Protein AF-A0A251WXR3-F1 (afdb_monomer)

Radius of gyration: 29.78 Å; Cα contacts (8 Å, |Δi|>4): 62; chains: 1; bounding box: 66×24×89 Å

Solvent-accessible surface area (backbone atoms only — not comparable to full-atom values): 6907 Å² total; per-residue (Å²): 119,70,72,62,52,56,59,48,51,59,50,50,57,49,50,50,54,53,49,49,66,49,37,72,79,37,66,42,78,44,75,44,98,86,72,50,76,45,79,41,56,45,82,75,73,83,75,77,62,60,68,59,55,52,52,52,52,52,52,52,52,52,49,54,47,52,48,39,70,74,55,30,71,70,56,38,52,54,52,40,53,58,25,51,74,50,53,78,68,37,28,54,47,20,66,70,64,52,89,45,75,66,56,54,55,52,46,54,55,49,53,52,51,52,56,63,74,76,106

Sequence (119 aa):
MGQNESTFEARVDRIERSYEMRTANGVRHEILSDGLIVARPRRRAPRFPWKGLAISGIALIGFKVLMLMNLGPNVYAQRVEMLADGTVFEQAGAWFMQVDVVTKWTAENLTALIKTALR

Foldseek 3Di:
DPVVVVVVVVVVVVVVVVVCVQPVVHWDWDQDPVRDTDTDRDDDDPDDPPVVVVVVVVVLLVVLLVCCVVLPDPSLVVCLVVLCVDDPVSVVVSVVSPCDPVSVVVNVVVVVVVVVVVD

Organism: NCBI:txid1930667

Secondary structure (DSSP, 8-state):
-HHHHHHHHHHHHHHHHHHHHHHTT-EEEEE-TTS-EEEEE--------HHHHHHHHHHHHHHHHHHHHHHHHHHHHHHHHHHHTS-HHHHHHHHHHS--HHHHHHHHHHHHHHHHHT-

Structure (mmCIF, N/CA/C/O backbone):
data_AF-A0A251WXR3-F1
#
_entry.id   AF-A0A251WXR3-F1
#
loop_
_atom_site.group_PDB
_atom_site.id
_atom_site.type_symbol
_atom_site.label_atom_id
_atom_site.label_alt_id
_atom_site.label_comp_id
_atom_site.label_asym_id
_atom_site.label_entity_id
_atom_site.label_seq_id
_atom_site.pdbx_PDB_ins_code
_atom_site.Cartn_x
_atom_site.Cartn_y
_atom_site.Cartn_z
_atom_site.occupancy
_atom_site.B_iso_or_equiv
_atom_site.auth_seq_id
_atom_site.auth_comp_id
_atom_site.auth_asym_id
_atom_site.auth_atom_id
_atom_site.pdbx_PDB_model_num
ATOM 1 N N . MET A 1 1 ? 32.086 -1.473 -52.795 1.00 55.91 1 MET A N 1
ATOM 2 C CA . MET A 1 1 ? 32.610 -1.758 -51.441 1.00 55.91 1 MET A CA 1
ATOM 3 C C . MET A 1 1 ? 31.872 -1.004 -50.328 1.00 55.91 1 MET A C 1
ATOM 5 O O . MET A 1 1 ? 31.580 -1.639 -49.329 1.00 55.91 1 MET A O 1
ATOM 9 N N . GLY A 1 2 ? 31.434 0.252 -50.510 1.00 64.06 2 GLY A N 1
ATOM 10 C CA . GLY A 1 2 ? 30.858 1.066 -49.416 1.00 64.06 2 GLY A CA 1
ATOM 11 C C . GLY A 1 2 ? 29.477 0.702 -48.826 1.00 64.06 2 GLY A C 1
ATOM 12 O O . GLY A 1 2 ? 29.134 1.212 -47.766 1.00 64.06 2 GLY A O 1
ATOM 13 N N . GLN A 1 3 ? 28.663 -0.173 -49.438 1.00 65.62 3 GLN A N 1
ATOM 14 C CA . GLN A 1 3 ? 27.379 -0.584 -48.821 1.00 65.62 3 GLN A CA 1
ATOM 15 C C . GLN A 1 3 ? 27.570 -1.555 -47.645 1.00 65.62 3 GLN A C 1
ATOM 17 O O . GLN A 1 3 ? 26.799 -1.536 -46.691 1.00 65.62 3 GLN A O 1
ATOM 22 N N . ASN A 1 4 ? 28.609 -2.391 -47.687 1.00 75.50 4 ASN A N 1
ATOM 23 C CA . ASN A 1 4 ? 28.873 -3.346 -46.611 1.00 75.50 4 ASN A CA 1
ATOM 24 C C . ASN A 1 4 ? 29.470 -2.642 -45.383 1.00 75.50 4 ASN A C 1
ATOM 26 O O . ASN A 1 4 ? 29.124 -2.986 -44.256 1.00 75.50 4 ASN A O 1
ATOM 30 N N . GLU A 1 5 ? 30.302 -1.623 -45.602 1.00 76.38 5 GLU A N 1
ATOM 31 C CA . GLU A 1 5 ? 30.929 -0.815 -44.547 1.00 76.38 5 GLU A CA 1
ATOM 32 C C . GLU A 1 5 ? 29.880 -0.064 -43.714 1.00 76.38 5 GLU A C 1
ATOM 34 O O . GLU A 1 5 ? 29.843 -0.220 -42.496 1.00 76.38 5 GLU A O 1
ATOM 39 N N . SER A 1 6 ? 28.928 0.621 -44.356 1.00 76.69 6 SER A N 1
ATOM 40 C CA . SER A 1 6 ? 27.874 1.360 -43.642 1.00 76.69 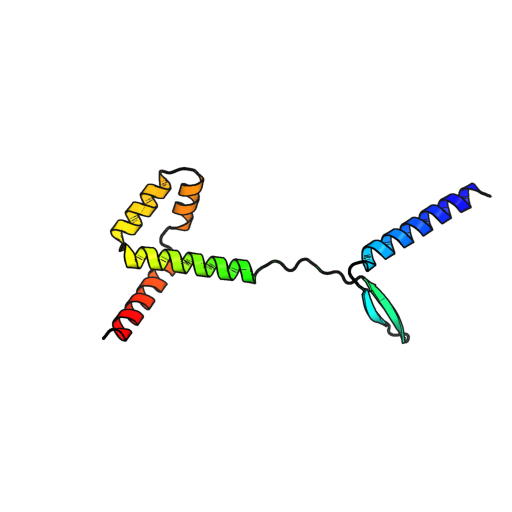6 SER A CA 1
ATOM 41 C C . SER A 1 6 ? 26.931 0.455 -42.837 1.00 76.69 6 SER A C 1
ATOM 43 O O . SER A 1 6 ? 26.498 0.806 -41.738 1.00 76.69 6 SER A O 1
ATOM 45 N N . THR A 1 7 ? 26.632 -0.751 -43.335 1.00 84.19 7 THR A N 1
ATOM 46 C CA . THR A 1 7 ? 25.837 -1.732 -42.573 1.00 84.19 7 THR A CA 1
ATOM 47 C C . THR A 1 7 ? 26.595 -2.316 -41.383 1.00 84.19 7 THR A C 1
ATOM 49 O O . THR A 1 7 ? 25.974 -2.685 -40.382 1.00 84.19 7 THR A O 1
ATOM 52 N N . PHE A 1 8 ? 27.923 -2.407 -41.470 1.00 91.25 8 PHE A N 1
ATOM 53 C CA . PHE A 1 8 ? 28.769 -2.852 -40.371 1.00 91.25 8 PHE A CA 1
ATOM 54 C C . PHE A 1 8 ? 28.859 -1.778 -39.282 1.00 91.25 8 PHE A C 1
ATOM 56 O O . PHE A 1 8 ? 28.573 -2.082 -38.124 1.00 91.25 8 PHE A O 1
ATOM 63 N N . GLU A 1 9 ? 29.132 -0.527 -39.652 1.00 92.81 9 GLU A N 1
ATOM 64 C CA . GLU A 1 9 ? 29.178 0.612 -38.722 1.00 92.81 9 GLU A CA 1
ATOM 65 C C . GLU A 1 9 ? 27.856 0.772 -37.961 1.00 92.81 9 GLU A C 1
ATOM 67 O O . GLU A 1 9 ? 27.835 0.788 -36.732 1.00 92.81 9 GLU A O 1
ATOM 72 N N . ALA A 1 10 ? 26.718 0.713 -38.661 1.00 91.94 10 ALA A N 1
ATOM 73 C CA . ALA A 1 10 ? 25.402 0.794 -38.025 1.00 91.94 10 ALA A CA 1
ATOM 74 C C . ALA A 1 10 ? 25.136 -0.330 -36.999 1.00 91.94 10 ALA A C 1
ATOM 76 O O . ALA A 1 10 ? 24.322 -0.172 -36.079 1.00 91.94 10 ALA A O 1
ATOM 77 N N . ARG A 1 11 ? 25.780 -1.495 -3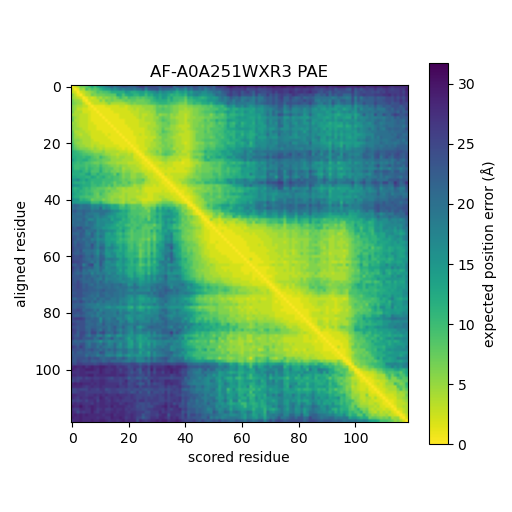7.154 1.00 92.38 11 ARG A N 1
ATOM 78 C CA . ARG A 1 11 ? 25.697 -2.599 -36.185 1.00 92.38 11 ARG A CA 1
ATOM 79 C C . ARG A 1 11 ? 26.608 -2.360 -34.989 1.00 92.38 11 ARG A C 1
ATOM 81 O O . ARG A 1 11 ? 26.174 -2.652 -33.876 1.00 92.38 11 ARG A O 1
ATOM 88 N N . VAL A 1 12 ? 27.815 -1.841 -35.207 1.00 94.69 12 VAL A N 1
ATOM 89 C CA . VAL A 1 12 ? 28.754 -1.480 -34.134 1.00 94.69 12 VAL A CA 1
ATOM 90 C C . VAL A 1 12 ? 28.122 -0.427 -33.227 1.00 94.69 12 VAL A C 1
ATOM 92 O O . VAL A 1 12 ? 27.938 -0.697 -32.041 1.00 94.69 12 VAL A O 1
ATOM 95 N N . ASP A 1 13 ? 27.607 0.665 -33.795 1.00 94.62 13 ASP A N 1
ATOM 96 C CA . ASP A 1 13 ? 26.927 1.733 -33.049 1.00 94.62 13 ASP A CA 1
ATOM 97 C C . ASP A 1 13 ? 25.754 1.224 -32.205 1.00 94.62 13 ASP A C 1
ATOM 99 O O . ASP A 1 13 ? 25.450 1.733 -31.123 1.00 94.62 13 ASP A O 1
ATOM 103 N N . ARG A 1 14 ? 25.024 0.230 -32.722 1.00 93.69 14 ARG A N 1
ATOM 104 C CA . ARG A 1 14 ? 23.895 -0.381 -32.014 1.00 93.69 14 ARG A CA 1
ATOM 105 C C . ARG A 1 14 ? 24.369 -1.208 -30.825 1.00 93.69 14 ARG A C 1
ATOM 107 O O . ARG A 1 14 ? 23.707 -1.205 -29.783 1.00 93.69 14 ARG A O 1
ATOM 114 N N . ILE A 1 15 ? 25.465 -1.946 -30.990 1.00 92.69 15 ILE A N 1
ATOM 115 C CA . ILE A 1 15 ? 26.062 -2.758 -29.929 1.00 92.69 15 ILE A CA 1
ATOM 116 C C . ILE A 1 15 ? 26.602 -1.844 -28.830 1.00 92.69 15 ILE A C 1
ATOM 118 O O . ILE A 1 15 ? 26.284 -2.082 -27.665 1.00 92.69 15 ILE A O 1
ATOM 122 N N . GLU A 1 16 ? 27.317 -0.779 -29.191 1.00 92.69 16 GLU A N 1
ATOM 123 C CA . GLU A 1 16 ? 27.852 0.204 -28.243 1.00 92.69 16 GLU A CA 1
ATOM 124 C C . GLU A 1 16 ? 26.737 0.886 -27.453 1.00 92.69 16 GLU A C 1
ATOM 126 O O . GLU A 1 16 ? 26.707 0.776 -26.227 1.00 92.69 16 GLU A O 1
ATOM 131 N N . ARG A 1 17 ? 25.724 1.443 -28.132 1.00 91.50 17 ARG A N 1
ATOM 132 C CA . ARG A 1 17 ? 24.557 2.037 -27.457 1.00 91.50 17 ARG A CA 1
ATOM 133 C C . ARG A 1 17 ? 23.860 1.054 -26.520 1.00 91.50 17 ARG A C 1
ATOM 135 O O . ARG A 1 17 ? 23.483 1.402 -25.403 1.00 91.50 17 ARG A O 1
ATOM 142 N N . SER A 1 18 ? 23.696 -0.200 -26.944 1.00 87.81 18 SER A N 1
ATOM 143 C CA . SER A 1 18 ? 23.086 -1.237 -26.103 1.00 87.81 18 SER A CA 1
ATOM 144 C C . SER A 1 18 ? 23.941 -1.567 -24.877 1.00 87.81 18 SER A C 1
ATOM 146 O O . SER A 1 18 ? 23.397 -1.858 -23.809 1.00 87.81 18 SER A O 1
ATOM 148 N N . TYR A 1 19 ? 25.266 -1.566 -25.022 1.00 87.06 19 TYR A N 1
ATOM 149 C CA . TYR A 1 19 ? 26.209 -1.816 -23.938 1.00 87.06 19 TYR A CA 1
ATOM 150 C C . TYR A 1 19 ? 26.211 -0.670 -22.922 1.00 87.06 19 TYR A C 1
ATOM 152 O O . TYR A 1 19 ? 26.088 -0.930 -21.721 1.00 87.06 19 TYR A O 1
ATOM 160 N N . GLU A 1 20 ? 26.255 0.577 -23.391 1.00 87.81 20 GLU A N 1
ATOM 161 C CA . GLU A 1 20 ? 26.174 1.779 -22.556 1.00 87.81 20 GLU A CA 1
ATOM 162 C C . GLU A 1 20 ? 24.876 1.811 -21.747 1.00 87.81 20 GLU A C 1
ATOM 164 O O . GLU A 1 20 ? 24.914 1.904 -20.521 1.00 87.81 20 GLU A O 1
ATOM 169 N N . MET A 1 21 ? 23.723 1.612 -22.397 1.00 85.62 21 MET A N 1
ATOM 170 C CA . MET A 1 21 ? 22.418 1.593 -21.721 1.00 85.62 21 MET A CA 1
ATOM 171 C C . MET A 1 21 ? 22.334 0.521 -20.627 1.00 85.62 21 MET A C 1
ATOM 173 O O . MET A 1 21 ? 21.750 0.743 -19.566 1.00 85.62 21 MET A O 1
ATOM 177 N N . ARG A 1 22 ? 22.916 -0.661 -20.864 1.00 81.88 22 ARG A N 1
ATOM 178 C CA . ARG A 1 22 ? 22.913 -1.764 -19.888 1.00 81.88 22 ARG A CA 1
ATOM 179 C C . ARG A 1 22 ? 23.868 -1.511 -18.721 1.00 81.88 22 ARG A C 1
ATOM 181 O O . ARG A 1 22 ? 23.614 -2.004 -17.624 1.00 81.88 22 ARG A O 1
ATOM 188 N N . THR A 1 23 ? 24.940 -0.762 -18.958 1.00 84.88 23 THR A N 1
ATOM 189 C CA . THR A 1 23 ? 26.009 -0.481 -17.990 1.00 84.88 23 THR A CA 1
ATOM 190 C C . THR A 1 23 ? 25.779 0.818 -17.211 1.00 84.88 23 THR A C 1
ATOM 192 O O . THR A 1 23 ? 26.343 0.984 -16.132 1.00 84.88 23 THR A O 1
ATOM 195 N N . ALA A 1 24 ? 24.887 1.697 -17.682 1.00 84.06 24 ALA A N 1
ATOM 196 C CA . ALA A 1 24 ? 24.571 2.990 -17.069 1.00 84.06 24 ALA A CA 1
ATOM 197 C C . ALA A 1 24 ? 24.202 2.908 -15.574 1.00 84.06 24 ALA A C 1
ATOM 199 O O . ALA A 1 24 ? 24.544 3.790 -14.794 1.00 84.06 24 ALA A O 1
ATOM 200 N N . ASN A 1 25 ? 23.556 1.818 -15.146 1.00 81.06 25 ASN A N 1
ATOM 201 C CA . ASN A 1 25 ? 23.147 1.596 -13.751 1.00 81.06 25 ASN A CA 1
ATOM 202 C C . ASN A 1 25 ? 24.192 0.835 -12.906 1.00 81.06 25 ASN A C 1
ATOM 204 O O . ASN A 1 25 ? 23.885 0.325 -11.819 1.00 81.06 25 ASN A O 1
ATOM 208 N N . GLY A 1 26 ? 25.425 0.758 -13.406 1.00 84.44 26 GLY A N 1
ATOM 209 C CA . GLY A 1 26 ? 26.569 0.120 -12.772 1.00 84.44 26 GLY A CA 1
ATOM 210 C C . GLY A 1 26 ? 26.881 -1.273 -13.319 1.00 84.44 26 GLY A C 1
ATOM 211 O O . GLY A 1 26 ? 26.032 -1.983 -13.863 1.00 84.44 26 GLY A O 1
ATOM 212 N N . VAL A 1 27 ? 28.127 -1.689 -13.109 1.00 88.38 27 VAL A N 1
ATOM 213 C CA . VAL A 1 27 ? 28.674 -2.995 -13.497 1.00 88.38 27 VAL A CA 1
ATOM 214 C C . VAL A 1 27 ? 29.130 -3.776 -12.272 1.00 88.38 27 VAL A C 1
A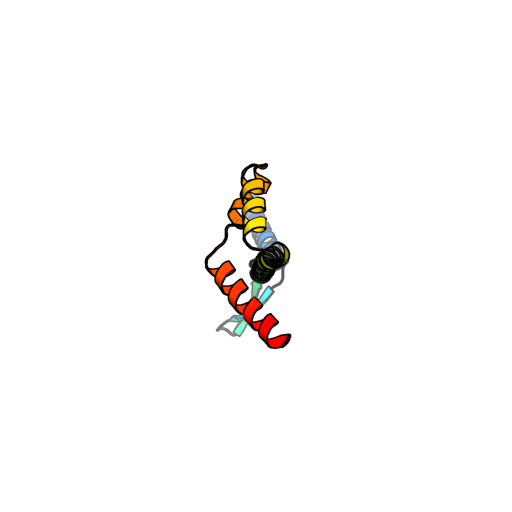TOM 216 O O . VAL A 1 27 ? 29.497 -3.211 -11.242 1.00 88.38 27 VAL A O 1
ATOM 219 N N . ARG A 1 28 ? 29.065 -5.101 -12.368 1.00 87.62 28 ARG A N 1
ATOM 220 C CA . ARG A 1 28 ? 29.710 -6.028 -11.441 1.00 87.62 28 ARG A CA 1
ATOM 221 C C . ARG A 1 28 ? 30.871 -6.687 -12.179 1.00 87.62 28 ARG A C 1
ATOM 223 O O . ARG A 1 28 ? 30.689 -7.158 -13.297 1.00 87.62 28 ARG A O 1
ATOM 230 N N . HIS A 1 29 ? 32.031 -6.721 -11.536 1.00 89.62 29 HIS A N 1
ATOM 231 C CA . HIS A 1 29 ? 33.181 -7.469 -12.025 1.00 89.62 29 HIS A CA 1
ATOM 232 C C . HIS A 1 29 ? 33.095 -8.909 -11.534 1.00 89.62 29 HIS A C 1
ATOM 234 O O . HIS A 1 29 ? 32.880 -9.152 -10.345 1.00 89.62 29 HIS A O 1
ATOM 240 N N . GLU A 1 30 ? 33.237 -9.844 -12.460 1.00 88.62 30 GLU A N 1
ATOM 241 C CA . GLU A 1 30 ? 33.332 -11.272 -12.180 1.00 88.62 30 GLU A CA 1
ATOM 242 C C . GLU A 1 30 ? 34.649 -11.775 -12.770 1.00 88.62 30 GLU A C 1
ATOM 244 O O . GLU A 1 30 ? 35.025 -11.379 -13.876 1.00 88.62 30 GLU A O 1
ATOM 249 N N . ILE A 1 31 ? 35.365 -12.596 -12.002 1.00 90.25 31 ILE A N 1
ATOM 250 C CA . ILE A 1 31 ? 36.580 -13.265 -12.465 1.00 90.25 31 ILE A CA 1
ATOM 251 C C . ILE A 1 31 ? 36.129 -14.557 -13.131 1.00 90.25 31 ILE A C 1
ATOM 253 O O . ILE A 1 31 ? 35.462 -15.384 -12.504 1.00 90.25 31 ILE A O 1
ATOM 257 N N . LEU A 1 32 ? 36.443 -14.695 -14.410 1.00 88.25 32 LEU A N 1
ATOM 258 C CA . LEU A 1 32 ? 36.123 -15.879 -15.185 1.00 88.25 32 LEU A CA 1
ATOM 259 C C . LEU A 1 32 ? 37.176 -16.973 -14.918 1.00 88.25 32 LEU A C 1
ATOM 261 O O . LEU A 1 32 ? 38.242 -16.710 -14.363 1.00 88.25 32 LEU A O 1
ATOM 265 N N . SER A 1 33 ? 36.875 -18.225 -15.266 1.00 88.56 33 SER A N 1
ATOM 266 C CA . SER A 1 33 ? 37.746 -19.378 -14.971 1.00 88.56 33 SER A CA 1
ATOM 267 C C . SER A 1 33 ? 39.128 -19.312 -15.635 1.00 88.56 33 SER A C 1
ATOM 269 O O . SER A 1 33 ? 40.033 -20.028 -15.225 1.00 88.56 33 SER A O 1
ATOM 271 N N . ASP A 1 34 ? 39.282 -18.468 -16.655 1.00 91.06 34 ASP A N 1
ATOM 272 C CA . ASP A 1 34 ? 40.531 -18.180 -17.368 1.00 91.06 34 ASP A CA 1
ATOM 273 C C . ASP A 1 34 ? 41.351 -17.034 -16.735 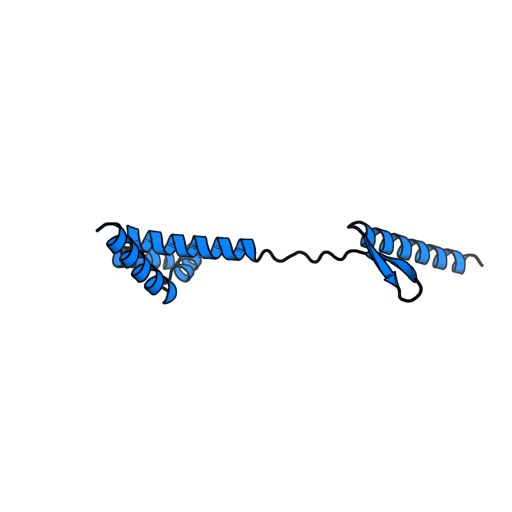1.00 91.06 34 ASP A C 1
ATOM 275 O O . ASP A 1 34 ? 42.427 -16.701 -17.225 1.00 91.06 34 ASP A O 1
ATOM 279 N N . GLY A 1 35 ? 40.866 -16.433 -15.643 1.00 90.62 35 GLY A N 1
ATOM 280 C CA . GLY A 1 35 ? 41.512 -15.312 -14.960 1.00 90.62 35 GLY A CA 1
ATOM 281 C C . GLY A 1 35 ? 41.165 -13.933 -15.529 1.00 90.62 35 GLY 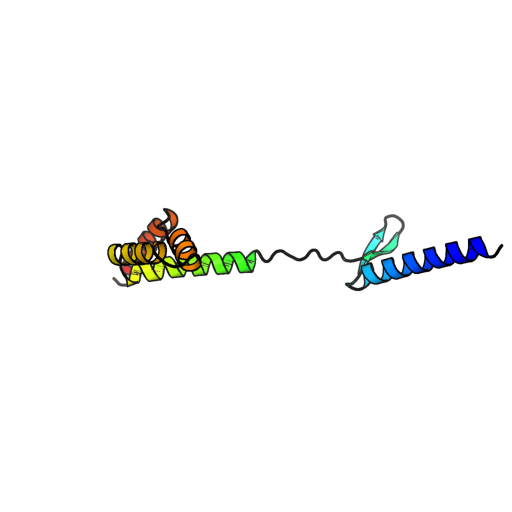A C 1
ATOM 282 O O . GLY A 1 35 ? 41.671 -12.930 -15.023 1.00 90.62 35 GLY A O 1
ATOM 283 N N . LEU A 1 36 ? 40.288 -13.842 -16.534 1.00 92.94 36 LEU A N 1
ATOM 284 C CA . LEU A 1 36 ? 39.851 -12.560 -17.083 1.00 92.94 36 LEU A CA 1
ATOM 285 C C . LEU A 1 36 ? 38.784 -11.903 -16.198 1.00 92.94 36 LEU A C 1
ATOM 287 O O . LEU A 1 36 ? 37.835 -12.539 -15.737 1.00 92.94 36 LEU A O 1
ATOM 291 N N . ILE A 1 37 ? 38.915 -10.591 -15.997 1.00 87.75 37 ILE A N 1
ATOM 292 C CA . ILE A 1 37 ? 37.921 -9.777 -15.291 1.00 87.75 37 ILE A CA 1
ATOM 293 C C . ILE A 1 37 ? 36.908 -9.260 -16.313 1.00 87.75 37 ILE A C 1
ATOM 295 O O . ILE A 1 37 ? 37.239 -8.428 -17.156 1.00 87.75 37 ILE A O 1
ATOM 299 N N . VAL A 1 38 ? 35.656 -9.709 -16.215 1.00 88.31 38 VAL A N 1
ATOM 300 C CA . VAL A 1 38 ? 34.577 -9.281 -17.118 1.00 88.31 38 VAL A CA 1
ATOM 301 C C . VAL A 1 38 ? 33.610 -8.357 -16.383 1.00 88.31 38 VAL A C 1
ATOM 303 O O . VAL A 1 38 ? 33.111 -8.680 -15.305 1.00 88.31 38 VAL A O 1
ATOM 306 N N . ALA A 1 39 ? 33.313 -7.200 -16.981 1.00 86.81 39 ALA A N 1
ATOM 307 C CA . ALA A 1 39 ? 32.276 -6.294 -16.499 1.00 86.81 39 ALA A CA 1
ATOM 308 C C . ALA A 1 39 ? 30.896 -6.762 -16.995 1.00 86.81 39 ALA A C 1
ATOM 310 O O . ALA A 1 39 ? 30.604 -6.749 -18.192 1.00 86.81 39 ALA A O 1
ATOM 311 N N . ARG A 1 40 ? 30.027 -7.189 -16.074 1.00 85.81 40 ARG A N 1
ATOM 312 C CA . ARG A 1 40 ? 28.637 -7.567 -16.367 1.00 85.81 40 ARG A CA 1
ATOM 313 C C . ARG A 1 40 ? 27.679 -6.472 -15.886 1.00 85.81 40 ARG A C 1
ATOM 315 O O . ARG A 1 40 ? 27.833 -5.987 -14.762 1.00 85.81 40 ARG A O 1
ATOM 322 N N . PRO A 1 41 ? 26.666 -6.084 -16.684 1.00 85.75 41 PRO A N 1
ATOM 323 C CA . PRO A 1 41 ? 25.710 -5.057 -16.287 1.00 85.75 41 PRO A CA 1
ATOM 324 C C . PRO A 1 41 ? 24.945 -5.497 -15.038 1.00 85.75 41 PRO A C 1
ATOM 326 O O . PRO A 1 41 ? 24.382 -6.597 -14.985 1.00 85.75 41 PRO A O 1
ATOM 329 N N . ARG A 1 42 ? 24.902 -4.637 -14.018 1.00 81.12 42 ARG A N 1
ATOM 330 C CA . ARG A 1 42 ? 24.216 -4.937 -12.763 1.00 81.12 42 ARG A CA 1
ATOM 331 C C . ARG A 1 42 ? 22.710 -4.784 -12.959 1.00 81.12 42 ARG A C 1
ATOM 333 O O . ARG A 1 42 ? 22.147 -3.708 -12.780 1.00 81.12 42 ARG A O 1
ATOM 340 N N . ARG A 1 43 ? 22.026 -5.886 -13.269 1.00 71.00 43 ARG A N 1
ATOM 341 C CA . ARG A 1 43 ? 20.558 -5.925 -13.311 1.00 71.00 43 ARG A CA 1
ATOM 342 C C . ARG A 1 43 ? 19.994 -5.738 -11.898 1.00 71.00 43 ARG A C 1
ATOM 344 O O . ARG A 1 43 ? 19.919 -6.687 -11.122 1.00 71.00 43 ARG A O 1
ATOM 351 N N . ARG A 1 44 ? 19.605 -4.512 -11.535 1.00 67.56 44 ARG A N 1
ATOM 352 C CA . ARG A 1 44 ? 18.744 -4.284 -10.366 1.00 67.56 44 ARG A CA 1
ATOM 353 C C . ARG A 1 44 ? 17.304 -4.550 -10.791 1.00 67.56 44 ARG A C 1
ATOM 355 O O . ARG A 1 44 ? 16.695 -3.711 -11.441 1.00 67.56 44 ARG A O 1
ATOM 362 N N . ALA A 1 45 ? 16.765 -5.711 -10.426 1.00 69.75 45 ALA A N 1
ATOM 363 C CA . ALA A 1 45 ? 15.316 -5.873 -10.425 1.00 69.75 45 ALA A CA 1
ATOM 364 C C . ALA A 1 45 ? 14.728 -4.894 -9.390 1.00 69.75 45 ALA A C 1
ATOM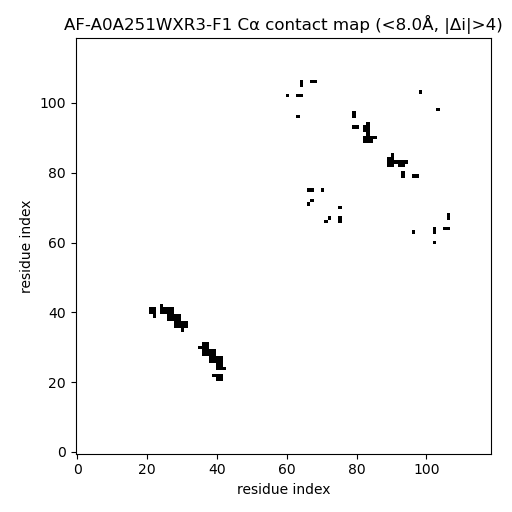 366 O O . ALA A 1 45 ? 15.297 -4.783 -8.292 1.00 69.75 45 ALA A O 1
ATOM 367 N N . PRO A 1 46 ? 13.639 -4.168 -9.701 1.00 71.19 46 PRO A N 1
ATOM 368 C CA . PRO A 1 46 ? 12.940 -3.391 -8.690 1.00 71.19 46 PRO A CA 1
ATOM 369 C C . PRO A 1 46 ? 12.546 -4.344 -7.560 1.00 71.19 46 PRO A C 1
ATOM 371 O O . PRO A 1 46 ? 11.883 -5.359 -7.775 1.00 71.19 46 PRO A O 1
ATOM 374 N N . ARG A 1 47 ? 13.028 -4.064 -6.346 1.00 77.62 47 ARG A N 1
ATOM 375 C CA . ARG A 1 47 ? 12.649 -4.843 -5.169 1.00 77.62 47 ARG A CA 1
ATOM 376 C C . ARG A 1 47 ? 11.203 -4.501 -4.860 1.00 77.62 47 ARG A C 1
ATOM 378 O O . ARG A 1 47 ? 10.920 -3.370 -4.477 1.00 77.62 47 ARG A O 1
ATOM 385 N N . PHE A 1 48 ? 10.309 -5.469 -5.034 1.00 82.69 48 PHE A N 1
ATOM 386 C CA . PHE A 1 48 ? 8.918 -5.305 -4.640 1.00 82.69 48 PHE A CA 1
ATOM 387 C C . PHE A 1 48 ? 8.848 -4.889 -3.154 1.00 82.69 48 PHE A C 1
ATOM 389 O O . PHE A 1 48 ? 9.558 -5.484 -2.329 1.00 82.69 48 PHE A O 1
ATOM 396 N N . PRO A 1 49 ? 8.063 -3.857 -2.791 1.00 88.19 49 PRO A N 1
ATOM 397 C CA . PRO A 1 49 ? 8.123 -3.216 -1.479 1.00 88.19 49 PRO A CA 1
ATOM 398 C C . PRO A 1 49 ? 7.358 -4.004 -0.402 1.00 88.19 49 PRO A C 1
ATOM 400 O O . PRO A 1 49 ? 6.488 -3.468 0.280 1.00 88.19 49 PRO A O 1
ATOM 403 N N . TRP A 1 50 ? 7.718 -5.274 -0.193 1.00 90.31 50 TRP A N 1
ATOM 404 C CA . TRP A 1 50 ? 7.092 -6.162 0.799 1.00 90.31 50 TRP A CA 1
ATOM 405 C C . TRP A 1 50 ? 7.033 -5.555 2.203 1.00 90.31 50 TRP A C 1
ATOM 407 O O . TRP A 1 50 ? 6.037 -5.706 2.902 1.00 90.31 50 TRP A O 1
ATOM 417 N N . LYS A 1 51 ? 8.078 -4.818 2.601 1.00 86.56 51 LYS A N 1
ATOM 418 C CA . LYS A 1 51 ? 8.126 -4.138 3.903 1.00 86.56 51 LYS A CA 1
ATOM 419 C C . LYS A 1 51 ? 7.040 -3.071 4.045 1.00 86.56 51 LYS A C 1
ATOM 421 O O . LYS A 1 51 ? 6.424 -2.985 5.098 1.00 86.56 51 LYS A O 1
ATOM 426 N N . GLY A 1 52 ? 6.804 -2.282 2.994 1.00 89.50 52 GLY A N 1
ATOM 427 C CA . GLY A 1 52 ? 5.776 -1.240 3.006 1.00 89.50 52 GLY A CA 1
ATOM 428 C C . GLY A 1 52 ? 4.383 -1.846 3.130 1.00 89.50 52 GLY A C 1
ATOM 429 O O . GLY A 1 52 ? 3.626 -1.464 4.014 1.00 89.50 52 GLY A O 1
ATOM 430 N N . LEU A 1 53 ? 4.100 -2.872 2.323 1.00 90.31 53 LEU A N 1
ATOM 431 C CA . LEU A 1 53 ? 2.830 -3.602 2.379 1.00 90.31 53 LEU A CA 1
ATOM 432 C C . LEU A 1 53 ? 2.583 -4.246 3.748 1.00 90.31 53 LEU A C 1
ATOM 434 O O . LEU A 1 53 ? 1.472 -4.163 4.266 1.00 90.31 53 LEU A O 1
ATOM 438 N N . ALA A 1 54 ? 3.613 -4.837 4.360 1.00 89.50 54 ALA A N 1
ATOM 439 C CA . ALA A 1 54 ? 3.499 -5.423 5.693 1.00 89.50 54 ALA A CA 1
ATOM 440 C C . ALA A 1 54 ? 3.156 -4.371 6.762 1.00 89.50 54 ALA A C 1
ATOM 442 O O . ALA A 1 54 ? 2.250 -4.586 7.564 1.00 89.50 54 ALA A O 1
ATOM 443 N N . ILE A 1 55 ? 3.831 -3.216 6.750 1.00 91.88 55 ILE A N 1
ATOM 444 C CA . ILE A 1 55 ? 3.562 -2.121 7.697 1.00 91.88 55 ILE A CA 1
ATOM 445 C C . ILE A 1 55 ? 2.140 -1.580 7.512 1.00 91.88 55 ILE A C 1
ATOM 447 O O . ILE A 1 55 ? 1.423 -1.407 8.496 1.00 91.88 55 ILE A O 1
ATOM 451 N N . SER A 1 56 ? 1.706 -1.360 6.268 1.00 88.69 56 SER A N 1
ATOM 452 C CA . SER A 1 56 ? 0.338 -0.922 5.974 1.00 88.69 56 SER A CA 1
ATOM 453 C C . SER A 1 56 ? -0.704 -1.930 6.462 1.00 88.69 56 SER A C 1
ATOM 455 O O . SER A 1 56 ? -1.693 -1.531 7.071 1.00 88.69 56 SER A O 1
ATOM 457 N N . GLY A 1 57 ? -0.466 -3.231 6.266 1.00 87.56 57 GLY A N 1
ATOM 458 C CA . GLY A 1 57 ? -1.342 -4.285 6.781 1.00 87.56 57 GLY A CA 1
ATOM 459 C C . GLY A 1 57 ? -1.471 -4.255 8.307 1.00 87.56 57 GLY A C 1
ATOM 460 O O . GLY A 1 57 ? -2.581 -4.309 8.832 1.00 87.56 57 GLY A O 1
ATOM 461 N N . ILE A 1 58 ? -0.355 -4.090 9.024 1.00 88.12 58 ILE A N 1
ATOM 462 C CA . ILE A 1 58 ? -0.354 -3.976 10.493 1.00 88.12 58 ILE A CA 1
ATOM 463 C C . ILE A 1 58 ? -1.131 -2.736 10.949 1.00 88.12 58 ILE A C 1
ATOM 465 O O . ILE A 1 58 ? -1.952 -2.830 11.861 1.00 88.12 58 ILE A O 1
ATOM 469 N N . ALA A 1 59 ? -0.911 -1.586 10.308 1.00 89.06 59 ALA A N 1
ATOM 470 C CA . ALA A 1 59 ? -1.612 -0.349 10.643 1.00 89.06 59 ALA A CA 1
ATOM 471 C C . ALA A 1 59 ? -3.134 -0.480 10.456 1.00 89.06 59 ALA A C 1
ATOM 473 O O . ALA A 1 59 ? -3.900 -0.041 11.313 1.00 89.06 59 ALA A O 1
ATOM 474 N N . LEU A 1 60 ? -3.572 -1.142 9.381 1.00 85.25 60 LEU A N 1
ATOM 475 C CA . LEU A 1 60 ? -4.987 -1.404 9.112 1.00 85.25 60 LEU A CA 1
ATOM 476 C C . LEU A 1 60 ? -5.627 -2.305 10.176 1.00 85.25 60 LEU A C 1
ATOM 478 O O . LEU A 1 60 ? -6.734 -2.028 10.636 1.00 85.25 60 LEU A O 1
ATOM 482 N N . ILE A 1 61 ? -4.926 -3.355 10.614 1.00 83.50 61 ILE A N 1
ATOM 483 C CA . ILE A 1 61 ? -5.401 -4.219 11.704 1.00 83.50 61 ILE A CA 1
ATOM 484 C C . ILE A 1 61 ? -5.485 -3.428 13.015 1.00 83.50 61 ILE A C 1
ATOM 486 O O . ILE A 1 61 ? -6.494 -3.507 13.715 1.00 83.50 61 ILE A O 1
ATOM 490 N N . GLY A 1 62 ? -4.462 -2.628 13.328 1.00 84.56 62 GLY A N 1
ATOM 491 C CA . GLY A 1 62 ? -4.458 -1.763 14.508 1.00 84.56 62 GLY A CA 1
ATOM 492 C C . GLY A 1 62 ? -5.639 -0.789 14.517 1.00 84.56 62 GLY A C 1
ATOM 493 O O . GLY A 1 62 ? -6.307 -0.642 15.538 1.00 84.56 62 GLY A O 1
ATOM 494 N N . PHE A 1 63 ? -5.957 -0.194 13.365 1.00 86.00 63 PHE A N 1
ATOM 495 C CA . PHE A 1 63 ? -7.119 0.677 13.206 1.00 86.00 63 PHE A CA 1
ATOM 496 C C . PHE A 1 63 ? -8.445 -0.052 13.478 1.00 86.00 63 PHE A C 1
ATOM 498 O O . PHE A 1 63 ? -9.259 0.452 14.253 1.00 86.00 63 PHE A O 1
ATOM 505 N N . LYS A 1 64 ? -8.643 -1.261 12.922 1.00 82.81 64 LYS A N 1
ATOM 506 C CA . LYS A 1 64 ? -9.832 -2.092 13.203 1.00 82.81 64 LYS A CA 1
ATOM 507 C C . LYS A 1 64 ? -10.002 -2.353 14.701 1.00 82.81 64 LYS A C 1
ATOM 509 O O . LYS A 1 64 ? -11.091 -2.173 15.241 1.00 82.81 64 LYS A O 1
ATOM 514 N N . VAL A 1 65 ? -8.926 -2.769 15.374 1.00 81.25 65 VAL A N 1
ATOM 515 C CA . VAL A 1 65 ? -8.945 -3.092 16.811 1.00 81.25 65 VAL A CA 1
ATOM 516 C C . VAL A 1 65 ? -9.252 -1.851 17.646 1.00 81.25 65 VAL A C 1
ATOM 518 O O . VAL A 1 65 ? -10.096 -1.913 18.536 1.00 81.25 65 VAL A O 1
ATOM 521 N N . LEU A 1 66 ? -8.633 -0.712 17.325 1.00 84.69 66 LEU A N 1
ATOM 522 C CA . LEU A 1 66 ? -8.891 0.553 18.009 1.00 84.69 66 LEU A CA 1
ATOM 523 C C . LEU A 1 66 ? -10.354 0.983 17.860 1.00 84.69 66 LEU A C 1
ATOM 525 O O . LEU A 1 66 ? -10.978 1.362 18.852 1.00 84.69 66 LEU A O 1
ATOM 529 N N . MET A 1 67 ? -10.928 0.885 16.655 1.00 84.12 67 MET A N 1
ATOM 530 C CA . MET A 1 67 ? -12.351 1.174 16.457 1.00 84.12 67 MET A CA 1
ATOM 531 C C . MET A 1 67 ? -13.238 0.221 17.259 1.00 84.12 67 MET A C 1
ATOM 533 O O . MET A 1 67 ? -14.162 0.681 17.924 1.00 84.12 67 MET A O 1
ATOM 537 N N . LEU A 1 68 ? -12.959 -1.084 17.237 1.00 79.94 68 LEU A N 1
ATOM 538 C CA . LEU A 1 68 ? -13.756 -2.069 17.968 1.00 79.94 68 LEU A CA 1
ATOM 539 C C . LEU A 1 68 ? -13.709 -1.834 19.485 1.00 79.94 68 LEU A C 1
ATOM 541 O O . LEU A 1 68 ? -14.739 -1.921 20.149 1.00 79.94 68 LEU A O 1
ATOM 545 N N . MET A 1 69 ? -12.536 -1.506 20.030 1.00 80.25 69 MET A N 1
ATOM 546 C CA . MET A 1 69 ? -12.368 -1.208 21.453 1.00 80.25 69 MET A CA 1
ATOM 547 C C . MET A 1 69 ? -13.050 0.099 21.865 1.00 80.25 69 MET A C 1
ATOM 549 O O . MET A 1 69 ? -13.653 0.154 22.932 1.00 80.25 69 MET A O 1
ATOM 553 N N . ASN A 1 70 ? -12.959 1.144 21.038 1.00 80.69 70 ASN A N 1
ATOM 554 C CA . ASN A 1 70 ? -13.487 2.464 21.379 1.00 80.69 70 ASN A CA 1
ATOM 555 C C . ASN A 1 70 ? -15.008 2.576 21.171 1.00 80.69 70 ASN A C 1
ATOM 557 O O . ASN A 1 70 ? -15.683 3.259 21.932 1.00 80.69 70 ASN A O 1
ATOM 561 N N . LEU A 1 71 ? -15.559 1.924 20.140 1.00 83.00 71 LEU A N 1
ATOM 562 C CA . LEU A 1 71 ? -16.993 1.980 19.820 1.00 83.00 71 LEU A CA 1
ATOM 563 C C . LEU A 1 71 ? -17.780 0.823 20.452 1.00 83.00 71 LEU A C 1
ATOM 565 O O . LEU A 1 71 ? -18.992 0.922 20.639 1.00 83.00 71 LEU A O 1
ATOM 569 N N . GLY A 1 72 ? -17.107 -0.282 20.768 1.00 80.25 72 GLY A N 1
ATOM 570 C CA . GLY A 1 72 ? -17.748 -1.529 21.157 1.00 80.25 72 GLY A CA 1
ATOM 571 C C . GLY A 1 72 ? -18.379 -2.278 19.969 1.00 80.25 72 GLY A C 1
ATOM 572 O O . GLY A 1 72 ? -18.536 -1.728 18.873 1.00 80.25 72 GLY A O 1
ATOM 573 N N . PRO A 1 73 ? -18.774 -3.550 20.163 1.00 78.00 73 PRO A N 1
ATOM 574 C CA . PRO A 1 73 ? -19.133 -4.452 19.063 1.00 78.00 73 PRO A CA 1
ATOM 575 C C . PRO A 1 73 ? -20.366 -4.008 18.266 1.00 78.00 73 PRO A C 1
ATOM 577 O O . PRO A 1 73 ? -20.369 -4.076 17.039 1.00 78.00 73 PRO A O 1
ATOM 580 N N . ASN A 1 74 ? -21.404 -3.524 18.957 1.00 79.69 74 ASN A N 1
ATOM 581 C CA . ASN A 1 74 ? -22.687 -3.184 18.336 1.00 79.69 74 ASN A CA 1
ATOM 582 C C . ASN A 1 74 ? -22.603 -1.910 17.486 1.00 79.69 74 ASN A C 1
ATOM 584 O O . ASN A 1 74 ? -23.083 -1.885 16.356 1.00 79.69 74 ASN A O 1
ATOM 588 N N . VAL A 1 75 ? -21.960 -0.860 18.006 1.00 83.25 75 VAL A N 1
ATOM 589 C CA . VAL A 1 75 ? -21.809 0.410 17.278 1.00 83.25 75 VAL A CA 1
ATOM 590 C C . VAL A 1 75 ? -20.821 0.248 16.121 1.00 83.25 75 VAL A C 1
ATOM 592 O O . VAL A 1 75 ? -21.024 0.828 15.057 1.00 83.25 75 VAL A O 1
ATOM 595 N N . TYR A 1 76 ? -19.780 -0.574 16.288 1.00 83.62 76 TYR A N 1
ATOM 596 C CA . TYR A 1 76 ? -18.877 -0.930 15.194 1.00 83.62 76 TYR A CA 1
ATOM 597 C C . TYR A 1 76 ? -19.624 -1.621 14.043 1.00 83.62 76 TYR A C 1
ATOM 599 O O . TYR A 1 76 ? -19.470 -1.213 12.895 1.00 83.62 76 TYR A O 1
ATOM 607 N N . ALA A 1 77 ? -20.476 -2.609 14.340 1.00 82.75 77 ALA A N 1
ATOM 608 C CA . ALA A 1 77 ? -21.261 -3.308 13.321 1.00 82.75 77 ALA A CA 1
ATOM 609 C C . ALA A 1 77 ? -22.182 -2.354 12.540 1.00 82.75 77 ALA A C 1
ATOM 611 O O . ALA A 1 77 ? -22.161 -2.368 11.312 1.00 82.75 77 ALA A O 1
ATOM 612 N N . GLN A 1 78 ? -22.891 -1.457 13.236 1.00 84.56 78 GLN A N 1
ATOM 613 C CA . GLN A 1 78 ? -23.734 -0.442 12.590 1.00 84.56 78 GLN A CA 1
ATOM 614 C C . GLN A 1 78 ? -22.929 0.487 11.670 1.00 84.56 78 GLN A C 1
ATOM 616 O O . GLN A 1 78 ? -23.373 0.817 10.578 1.00 84.56 78 GLN A O 1
ATOM 621 N N . ARG A 1 79 ? -21.717 0.896 12.070 1.00 84.81 79 ARG A N 1
ATOM 622 C CA . ARG A 1 79 ? -20.842 1.736 11.232 1.00 84.81 79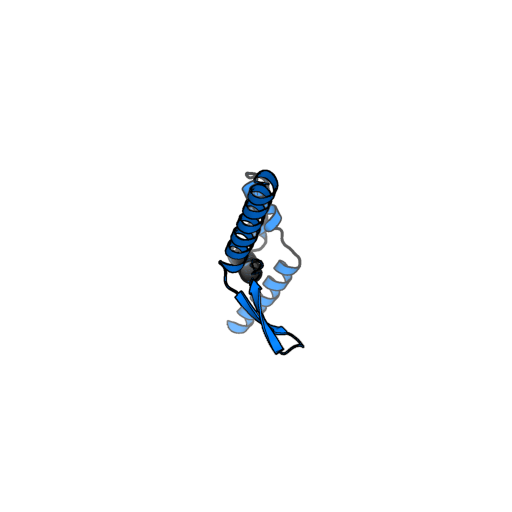 ARG A CA 1
ATOM 623 C C . ARG A 1 79 ? -20.404 1.014 9.960 1.00 84.81 79 ARG A C 1
ATOM 625 O O . ARG A 1 79 ? -20.354 1.638 8.907 1.00 84.81 79 ARG A O 1
ATOM 632 N N . VAL A 1 80 ? -20.074 -0.274 10.057 1.00 86.00 80 VAL A N 1
ATOM 633 C CA . VAL A 1 80 ? -19.691 -1.087 8.892 1.00 86.00 80 VAL A CA 1
ATOM 634 C C . VAL A 1 80 ? -20.871 -1.257 7.936 1.00 86.00 80 VAL A C 1
ATOM 636 O O . VAL A 1 80 ? -20.683 -1.166 6.728 1.00 86.00 80 VAL A O 1
ATOM 639 N N . GLU A 1 81 ? -22.079 -1.432 8.467 1.00 84.69 81 GLU A N 1
ATOM 640 C CA . GLU A 1 81 ? -23.311 -1.509 7.676 1.00 84.69 81 GLU A CA 1
ATOM 641 C C . GLU A 1 81 ? -23.610 -0.179 6.964 1.00 84.69 81 GLU A C 1
ATOM 643 O O . GLU A 1 81 ? -23.838 -0.165 5.760 1.00 84.69 81 GLU A O 1
ATOM 648 N N . MET A 1 82 ? -23.451 0.959 7.650 1.00 84.50 82 MET A N 1
ATOM 649 C CA . MET A 1 82 ? -23.558 2.281 7.016 1.00 84.50 82 MET A CA 1
ATOM 650 C C . MET A 1 82 ? -22.504 2.511 5.919 1.00 84.50 82 MET A C 1
ATOM 652 O O . MET A 1 82 ? -22.790 3.188 4.937 1.00 84.50 82 MET A O 1
ATOM 656 N N . LEU A 1 83 ? -21.290 1.965 6.066 1.00 83.56 83 LEU A N 1
ATOM 657 C CA . LEU A 1 83 ? -20.261 2.023 5.018 1.00 83.56 83 LEU A CA 1
ATOM 658 C C . LEU A 1 83 ? -20.645 1.177 3.790 1.00 83.56 83 LEU A C 1
ATOM 660 O O . LEU A 1 83 ? -20.265 1.523 2.673 1.00 83.56 83 LEU A O 1
ATOM 664 N N . ALA A 1 84 ? -21.381 0.079 3.984 1.00 83.06 84 ALA A N 1
ATOM 665 C CA . ALA A 1 84 ? -21.823 -0.797 2.900 1.00 83.06 84 ALA A CA 1
ATOM 666 C C . ALA A 1 84 ? -22.920 -0.159 2.029 1.00 83.06 84 ALA A C 1
ATOM 668 O O . ALA A 1 84 ? -22.991 -0.453 0.840 1.00 83.06 84 ALA A O 1
ATOM 669 N N . ASP A 1 85 ? -23.708 0.759 2.587 1.00 87.44 85 ASP A N 1
ATOM 670 C CA . ASP A 1 85 ? -24.725 1.523 1.848 1.00 87.44 85 ASP A CA 1
ATOM 671 C C . ASP A 1 85 ? -24.167 2.795 1.177 1.00 87.44 85 ASP A C 1
ATOM 673 O O . ASP A 1 85 ? -24.893 3.534 0.509 1.00 87.44 85 ASP A O 1
ATOM 677 N N . GLY A 1 86 ? -22.871 3.069 1.352 1.00 84.31 86 GLY A N 1
ATOM 678 C CA . GLY A 1 86 ? -22.203 4.257 0.833 1.00 84.31 86 GLY A CA 1
ATOM 679 C C . GLY A 1 86 ? -21.777 4.165 -0.636 1.00 84.31 86 GLY A C 1
ATOM 680 O O . GLY A 1 86 ? -22.221 3.333 -1.427 1.00 84.31 86 GLY A O 1
ATOM 681 N N . THR A 1 87 ? -20.861 5.050 -1.014 1.00 89.62 87 THR A N 1
ATOM 682 C CA . THR A 1 87 ? -20.201 5.086 -2.326 1.00 89.62 87 THR A CA 1
ATOM 683 C C . THR A 1 87 ? -19.328 3.849 -2.573 1.00 89.62 87 THR A C 1
ATOM 685 O O . THR A 1 87 ? -18.942 3.145 -1.647 1.00 89.62 87 THR A O 1
ATOM 688 N N . VAL A 1 88 ? -18.921 3.601 -3.825 1.00 83.94 88 VAL A N 1
ATOM 689 C CA . VAL A 1 88 ? -18.069 2.445 -4.195 1.00 83.94 88 VAL A CA 1
ATOM 690 C C . VAL A 1 88 ? -16.780 2.359 -3.357 1.00 83.94 88 VAL A C 1
ATOM 692 O O . VAL A 1 88 ? -16.316 1.267 -3.032 1.00 83.94 88 VAL A O 1
ATOM 695 N N . PHE A 1 89 ? -16.203 3.502 -2.972 1.00 79.25 89 PHE A N 1
ATOM 696 C CA . PHE A 1 89 ? -15.016 3.536 -2.114 1.00 79.25 89 PHE A CA 1
ATOM 697 C C . PHE A 1 89 ? -15.33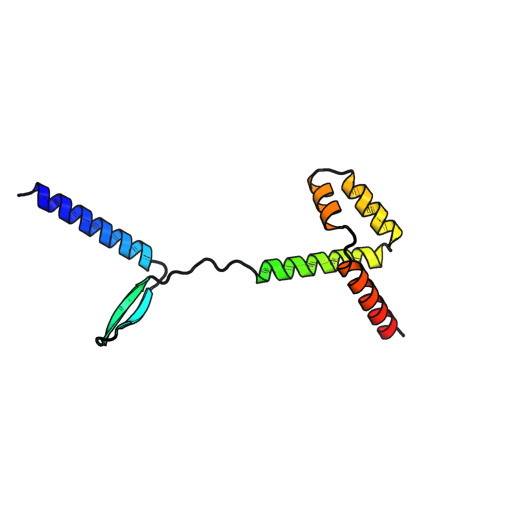8 3.155 -0.660 1.00 79.25 89 PHE A C 1
ATOM 699 O O . PHE A 1 89 ? -14.584 2.418 -0.025 1.00 79.25 89 PHE A O 1
ATOM 706 N N . GLU A 1 90 ? -16.476 3.612 -0.142 1.00 81.00 90 GLU A N 1
ATOM 707 C CA . GLU A 1 90 ? -16.955 3.274 1.203 1.00 81.00 90 GLU A CA 1
ATOM 708 C C . GLU A 1 90 ? -17.358 1.801 1.298 1.00 81.00 90 GLU A C 1
ATOM 710 O O . GLU A 1 90 ? -16.997 1.143 2.270 1.00 81.00 90 GLU A O 1
ATOM 715 N N . GLN A 1 91 ? -17.965 1.246 0.246 1.00 83.00 91 GLN A N 1
ATOM 716 C CA . GLN A 1 91 ? -18.281 -0.179 0.121 1.00 83.00 91 GLN A CA 1
ATOM 717 C C . GLN A 1 91 ? -17.025 -1.055 0.153 1.00 83.00 91 GLN A C 1
ATOM 719 O O . GLN A 1 91 ? -16.999 -2.088 0.825 1.00 83.00 91 GLN A O 1
ATOM 724 N N . ALA A 1 92 ? -15.953 -0.634 -0.526 1.00 78.88 92 ALA A N 1
ATOM 725 C CA . ALA A 1 92 ? -14.665 -1.320 -0.454 1.00 78.88 92 ALA A CA 1
ATOM 726 C C . ALA A 1 92 ? -14.089 -1.284 0.973 1.00 78.88 92 ALA A C 1
ATOM 728 O O . ALA A 1 92 ? -13.559 -2.285 1.461 1.00 78.88 92 ALA A O 1
ATOM 729 N N . GLY A 1 93 ? -14.251 -0.153 1.666 1.00 79.25 93 GLY A N 1
ATOM 730 C CA . GLY A 1 93 ? -13.956 -0.026 3.090 1.00 79.25 93 GLY A CA 1
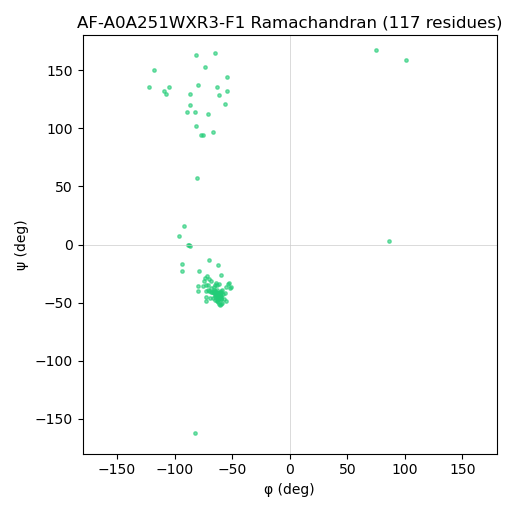ATOM 731 C C . GLY A 1 93 ? -14.808 -0.961 3.951 1.00 79.25 93 GLY A C 1
ATOM 732 O O . GLY A 1 93 ? -14.261 -1.646 4.809 1.00 79.25 93 GLY A O 1
ATOM 733 N N . ALA A 1 94 ? -16.116 -1.055 3.700 1.00 81.00 94 ALA A N 1
ATOM 734 C CA . ALA A 1 94 ? -17.044 -1.931 4.417 1.00 81.00 94 ALA A CA 1
ATOM 735 C C . ALA A 1 94 ? -16.641 -3.401 4.291 1.00 81.00 94 ALA A C 1
ATOM 737 O O . ALA A 1 94 ? -16.554 -4.114 5.291 1.00 81.00 94 ALA A O 1
ATOM 738 N N . TRP A 1 95 ? -16.333 -3.831 3.064 1.00 78.75 95 TRP A N 1
ATOM 739 C CA . TRP A 1 95 ? -15.853 -5.176 2.769 1.00 78.75 95 TRP A CA 1
ATOM 740 C C . TRP A 1 95 ? -14.539 -5.464 3.494 1.00 78.75 95 TRP A C 1
ATOM 742 O O . TRP A 1 95 ? -14.410 -6.491 4.156 1.00 78.75 95 TRP A O 1
ATOM 752 N N . PHE A 1 96 ? -13.596 -4.518 3.460 1.00 78.31 96 PHE A N 1
ATOM 753 C CA . PHE A 1 96 ? -12.351 -4.646 4.206 1.00 78.31 96 PHE A CA 1
ATOM 754 C C . PHE A 1 96 ? -12.578 -4.668 5.722 1.00 78.31 96 PHE A C 1
ATOM 756 O O . PHE A 1 96 ? -11.827 -5.334 6.419 1.00 78.31 96 PHE A O 1
ATOM 763 N N . MET A 1 97 ? -13.584 -3.967 6.253 1.00 76.50 97 MET A N 1
ATOM 764 C CA . MET A 1 97 ? -13.854 -3.804 7.691 1.00 76.50 97 MET A CA 1
ATOM 765 C C . MET A 1 97 ? -14.723 -4.907 8.308 1.00 76.50 97 MET A C 1
ATOM 767 O O . MET A 1 97 ? -14.941 -4.884 9.526 1.00 76.50 97 MET A O 1
ATOM 771 N N . GLN A 1 98 ? -15.170 -5.893 7.522 1.00 73.56 98 GLN A N 1
ATOM 772 C CA . GLN A 1 98 ? -15.874 -7.056 8.057 1.00 73.56 98 GLN A CA 1
ATOM 773 C C . GLN A 1 98 ? -15.038 -7.746 9.149 1.00 73.56 98 GLN A C 1
ATOM 775 O O . GLN A 1 98 ? -13.799 -7.739 9.145 1.00 73.56 98 GLN A O 1
ATOM 780 N N . VAL A 1 99 ? -15.740 -8.259 10.161 1.00 61.44 99 VAL A N 1
ATOM 781 C CA . VAL A 1 99 ? -15.121 -8.846 11.349 1.00 61.44 99 VAL A CA 1
ATOM 782 C C . VAL A 1 99 ? -14.571 -10.224 10.992 1.00 61.44 99 VAL A C 1
ATOM 784 O O . VAL A 1 99 ? -15.279 -11.226 11.055 1.00 61.44 99 VAL A O 1
ATOM 787 N N . ASP A 1 100 ? -13.290 -10.268 10.644 1.00 63.56 100 ASP A N 1
ATOM 788 C CA . ASP A 1 100 ? -12.568 -11.512 10.397 1.00 63.56 100 ASP A CA 1
ATOM 789 C C . ASP A 1 100 ? -12.267 -12.254 11.710 1.00 63.56 100 ASP A C 1
ATOM 791 O O . ASP A 1 100 ? -12.083 -11.646 12.772 1.00 63.56 100 ASP A O 1
ATOM 795 N N . VAL A 1 101 ? -12.143 -13.586 11.636 1.00 56.72 101 VAL A N 1
ATOM 796 C CA . VAL A 1 101 ? -11.769 -14.466 12.768 1.00 56.72 101 VAL A CA 1
ATOM 797 C C . VAL A 1 101 ? -10.499 -13.969 13.477 1.00 56.72 101 VAL A C 1
ATOM 799 O O . VAL A 1 101 ? -10.414 -13.995 14.704 1.00 56.72 101 VAL A O 1
ATOM 802 N N . VAL A 1 102 ? -9.542 -13.429 12.713 1.00 58.31 102 VAL A N 1
ATOM 803 C CA . VAL A 1 102 ? -8.300 -12.836 13.233 1.00 58.31 102 VAL A CA 1
ATOM 804 C C . VAL A 1 102 ? -8.580 -11.580 14.065 1.00 58.31 102 VAL A C 1
ATOM 806 O O . VAL A 1 102 ? -7.992 -11.410 15.131 1.00 58.31 102 VAL A O 1
ATOM 809 N N . THR A 1 103 ? -9.499 -10.707 13.640 1.00 58.53 103 THR A N 1
ATOM 810 C CA . THR A 1 103 ? -9.819 -9.466 14.365 1.00 58.53 103 THR A CA 1
ATOM 811 C C . THR A 1 103 ? -10.478 -9.755 15.714 1.00 58.53 103 THR A C 1
ATOM 813 O O . THR A 1 103 ? -10.094 -9.134 16.705 1.00 58.53 103 THR A O 1
ATOM 816 N N . LYS A 1 104 ? -11.392 -10.736 15.789 1.00 63.69 104 LYS A N 1
ATOM 817 C CA . LYS A 1 104 ? -11.982 -11.180 17.070 1.00 63.69 104 LYS A CA 1
ATOM 818 C C . LYS A 1 104 ? -10.923 -11.724 18.024 1.00 63.69 104 LYS A C 1
ATOM 820 O O . LYS A 1 104 ? -10.816 -11.244 19.149 1.00 63.69 104 LYS A O 1
ATOM 825 N N . TRP A 1 105 ? -10.089 -12.648 17.546 1.00 64.69 105 TRP A N 1
ATOM 826 C CA . TRP A 1 105 ? -9.039 -13.254 18.365 1.00 64.69 105 TRP A CA 1
ATOM 827 C C . TRP A 1 105 ? -8.037 -12.213 18.886 1.00 64.69 105 TRP A C 1
ATOM 829 O O . TRP A 1 105 ? -7.666 -12.228 20.059 1.00 64.69 105 TRP A O 1
ATOM 839 N N . THR A 1 106 ? -7.636 -11.253 18.049 1.00 61.47 106 THR A N 1
ATOM 840 C CA . THR A 1 106 ? -6.693 -10.197 18.457 1.00 61.47 106 THR A CA 1
ATOM 841 C C . THR A 1 106 ? -7.313 -9.258 19.499 1.00 61.47 106 THR A C 1
ATOM 843 O O . THR A 1 106 ? -6.649 -8.891 20.469 1.00 61.47 106 THR A O 1
ATOM 846 N N . ALA A 1 107 ? -8.590 -8.896 19.338 1.00 65.56 107 ALA A N 1
ATOM 847 C CA . ALA A 1 107 ? -9.296 -8.032 20.281 1.00 65.56 107 ALA A CA 1
ATOM 848 C C . ALA A 1 107 ? -9.475 -8.690 21.659 1.00 65.56 107 ALA A C 1
ATOM 850 O O . ALA A 1 107 ? -9.271 -8.033 22.681 1.00 65.56 107 ALA A O 1
ATOM 851 N N . GLU A 1 108 ? -9.793 -9.986 21.706 1.00 71.81 108 GLU A N 1
ATOM 852 C CA . GLU A 1 108 ? -9.936 -10.744 22.957 1.00 71.81 108 GLU A CA 1
ATOM 853 C C . GLU A 1 108 ? -8.615 -10.807 23.738 1.00 71.81 108 GLU A C 1
ATOM 855 O O . GLU A 1 108 ? -8.578 -10.477 24.927 1.00 71.81 108 GLU A O 1
ATOM 860 N N . ASN A 1 109 ? -7.512 -11.139 23.059 1.00 72.62 109 ASN A N 1
ATOM 861 C CA . ASN A 1 109 ? -6.187 -11.215 23.680 1.00 72.62 109 ASN A CA 1
ATOM 862 C C . ASN A 1 109 ? -5.692 -9.846 24.171 1.00 72.62 109 ASN A C 1
ATOM 864 O O . ASN A 1 109 ? -5.132 -9.746 25.264 1.00 72.62 109 ASN A O 1
ATOM 868 N N . LEU A 1 110 ? -5.922 -8.776 23.402 1.00 70.75 110 LEU A N 1
ATOM 869 C CA . LEU A 1 110 ? -5.488 -7.433 23.788 1.00 70.75 110 LEU A CA 1
ATOM 870 C C . LEU A 1 110 ? -6.308 -6.883 24.962 1.00 70.75 110 LEU A C 1
ATOM 872 O O . LEU A 1 110 ? -5.747 -6.293 25.884 1.00 70.75 110 LEU A O 1
ATOM 876 N N . THR A 1 111 ? -7.619 -7.133 24.977 1.00 70.50 111 THR A N 1
ATOM 877 C CA . THR A 1 111 ? -8.492 -6.747 26.097 1.00 70.50 111 THR A CA 1
ATOM 878 C C . THR A 1 111 ? -8.095 -7.485 27.378 1.00 70.50 111 THR A C 1
ATOM 880 O O . THR A 1 111 ? -8.043 -6.878 28.448 1.00 70.50 111 THR A O 1
ATOM 883 N N . ALA A 1 112 ? -7.755 -8.775 27.280 1.00 70.81 112 ALA A N 1
ATOM 884 C CA . ALA A 1 112 ? -7.247 -9.557 28.405 1.00 70.81 112 ALA A CA 1
ATOM 885 C C . ALA A 1 112 ? -5.898 -9.029 28.922 1.00 70.81 112 ALA A C 1
ATOM 887 O O . ALA A 1 112 ? -5.722 -8.893 30.134 1.00 70.81 112 ALA A O 1
ATOM 888 N N . LEU A 1 113 ? -4.974 -8.666 28.028 1.00 72.81 113 LEU A N 1
ATOM 889 C CA . LEU A 1 113 ? -3.691 -8.061 28.396 1.00 72.81 113 LEU A CA 1
ATOM 890 C C . LEU A 1 113 ? -3.870 -6.720 29.109 1.00 72.81 113 LEU A C 1
ATOM 892 O O . LEU A 1 113 ? -3.315 -6.527 30.187 1.00 72.81 113 LEU A O 1
ATOM 896 N N . ILE A 1 114 ? -4.681 -5.821 28.550 1.00 75.75 114 ILE A N 1
ATOM 897 C CA . ILE A 1 114 ? -4.932 -4.500 29.139 1.00 75.75 114 ILE A CA 1
ATOM 898 C C . ILE A 1 114 ? -5.598 -4.644 30.507 1.00 75.75 114 ILE A C 1
ATOM 900 O O . ILE A 1 114 ? -5.169 -4.008 31.463 1.00 75.75 114 ILE A O 1
ATOM 904 N N . LYS A 1 115 ? -6.595 -5.524 30.639 1.00 72.00 115 LYS A N 1
ATOM 905 C CA . LYS A 1 115 ? -7.277 -5.778 31.915 1.00 72.00 115 LYS A CA 1
ATOM 906 C C . LYS A 1 115 ? -6.344 -6.365 32.977 1.00 72.00 115 LYS A C 1
ATOM 908 O O . LYS A 1 115 ? -6.508 -6.062 34.153 1.00 72.00 115 LYS A O 1
ATOM 913 N N . THR A 1 116 ? -5.387 -7.200 32.572 1.00 72.44 116 THR A N 1
ATOM 914 C CA . THR A 1 116 ? -4.358 -7.752 33.469 1.00 72.44 116 THR A CA 1
ATOM 915 C C . THR A 1 116 ? -3.324 -6.698 33.868 1.00 72.44 116 THR A C 1
ATOM 917 O O . THR A 1 116 ? -2.861 -6.714 34.999 1.00 72.44 116 THR A O 1
ATOM 920 N N . ALA A 1 117 ? -2.979 -5.773 32.968 1.00 65.69 117 ALA A N 1
ATOM 921 C CA . ALA A 1 117 ? -2.008 -4.707 33.219 1.00 65.69 117 ALA A CA 1
ATOM 922 C C . ALA A 1 117 ? -2.569 -3.524 34.034 1.00 65.69 117 ALA A C 1
ATOM 924 O O . ALA A 1 117 ? -1.797 -2.790 34.643 1.00 65.69 117 ALA A O 1
ATOM 925 N N . LEU A 1 118 ? -3.893 -3.321 34.030 1.00 67.69 118 LEU A N 1
ATOM 926 C CA . LEU A 1 118 ? -4.587 -2.260 34.778 1.00 67.69 118 LEU A CA 1
ATOM 927 C C . LEU A 1 118 ? -5.162 -2.712 36.138 1.00 67.69 118 LEU A C 1
ATOM 929 O O . LEU A 1 118 ? -5.909 -1.952 36.756 1.00 67.69 118 LEU A O 1
ATOM 933 N N . ARG A 1 119 ? -4.870 -3.939 36.579 1.00 51.28 119 ARG A N 1
ATOM 934 C CA . ARG A 1 119 ? -5.309 -4.506 37.862 1.00 51.28 119 ARG A CA 1
ATOM 935 C C . ARG A 1 119 ? -4.158 -4.538 38.856 1.00 51.28 119 ARG A C 1
ATOM 937 O O . ARG A 1 119 ? -4.448 -4.325 40.052 1.00 51.28 119 ARG A O 1
#

Nearest PDB structures (foldseek):
  2r14-assembly1_A-2  TM=3.991E-01  e=7.276E+00  unclassified
  7y24-assembly1_E  TM=2.441E-01  e=3.315E+00  Homo sapiens
  7vfx-assembly1_R  TM=3.114E-01  e=4.035E+00  Homo sapiens
  7wig-assembly1_R  TM=2.389E-01  e=7.276E+00  Homo sapiens

pLDDT: mean 80.84, std 9.6, range [51.28, 94.69]

Mean predicted aligned error: 12.87 Å